Protein AF-A0A532TKJ6-F1 (afdb_monomer)

Sequence (93 aa):
MNNNLNDIIGESANQLNIPLIKYKKSFEPRSDQRVFRKLSRKSTFQVACFHSSKDCKYIHSSQDSPDRCSEEILKGCLDICHTTIMKLDIQMQ

Foldseek 3Di:
DPDALVVLLVVLCVVVVHDDDDDDPVPDDDDPLVVCVVVVVVDVDHGDDDDDPQLCPQPPHPPNDPVSDDPVRVVSVVSSVVSSVVVVVVVVD

pLDDT: mean 87.37, std 9.7, range [42.5, 97.69]

Mean predicted aligned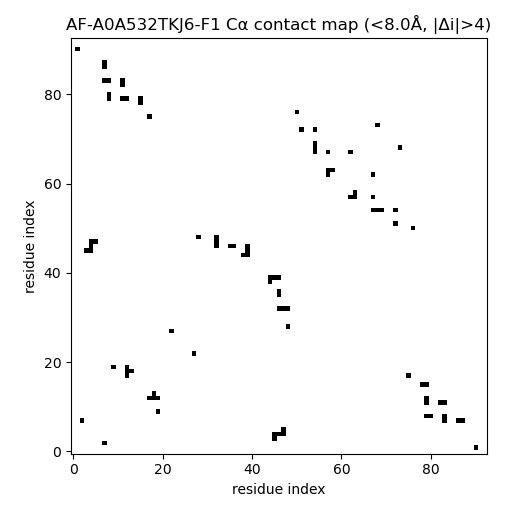 error: 5.02 Å

Structure (mmCIF, N/CA/C/O backbone):
data_AF-A0A532TKJ6-F1
#
_entry.id   AF-A0A532TKJ6-F1
#
loop_
_atom_site.group_PDB
_atom_site.id
_atom_site.type_symbol
_atom_site.label_atom_id
_atom_site.label_alt_id
_atom_site.label_comp_id
_atom_site.label_asym_id
_atom_site.label_entity_id
_atom_site.label_seq_id
_atom_site.pdbx_PDB_ins_code
_atom_site.Cartn_x
_atom_site.Cartn_y
_atom_site.Cartn_z
_atom_site.occupancy
_atom_site.B_iso_or_equiv
_atom_site.auth_seq_id
_atom_site.auth_comp_id
_atom_site.auth_asym_id
_atom_site.auth_atom_id
_atom_site.pdbx_PDB_model_num
ATOM 1 N N . MET A 1 1 ? -19.847 -4.061 10.870 1.00 42.50 1 MET A N 1
ATOM 2 C CA . MET A 1 1 ? -18.737 -4.960 11.269 1.00 42.50 1 MET A CA 1
ATOM 3 C C . MET A 1 1 ? -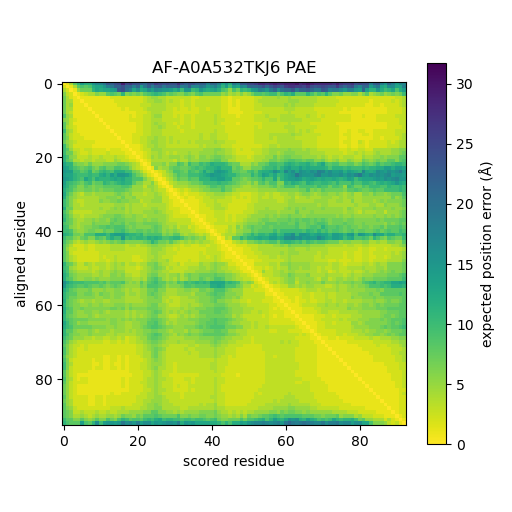17.455 -4.159 11.167 1.00 42.50 1 MET A C 1
ATOM 5 O O . MET A 1 1 ? -17.294 -3.465 10.177 1.00 42.50 1 MET A O 1
ATOM 9 N N . ASN A 1 2 ? -16.596 -4.185 12.187 1.00 54.16 2 ASN A N 1
ATOM 10 C CA . ASN A 1 2 ? -15.343 -3.428 12.167 1.00 54.16 2 ASN A CA 1
ATOM 11 C C . ASN A 1 2 ? -14.298 -4.260 11.405 1.00 54.16 2 ASN A C 1
ATOM 13 O O . ASN A 1 2 ? -13.660 -5.135 11.995 1.00 54.16 2 ASN A O 1
ATOM 17 N N . ASN A 1 3 ? -14.222 -4.087 10.084 1.00 66.19 3 ASN A N 1
ATOM 18 C CA . ASN A 1 3 ? -13.313 -4.868 9.245 1.00 66.19 3 ASN A CA 1
ATOM 19 C C . ASN A 1 3 ? -11.857 -4.526 9.597 1.00 66.19 3 ASN A C 1
ATOM 21 O O . ASN A 1 3 ? -11.538 -3.403 9.991 1.00 66.19 3 ASN A O 1
ATOM 25 N N . ASN A 1 4 ? -10.954 -5.502 9.487 1.00 88.75 4 ASN A N 1
ATOM 26 C CA . ASN A 1 4 ? -9.532 -5.237 9.679 1.00 88.75 4 ASN A CA 1
ATOM 27 C C . ASN A 1 4 ? -9.046 -4.300 8.563 1.00 88.75 4 ASN A C 1
ATOM 29 O O . ASN A 1 4 ? -9.294 -4.559 7.389 1.00 88.75 4 ASN A O 1
ATOM 33 N N . LEU A 1 5 ? -8.304 -3.250 8.903 1.00 91.75 5 LEU A N 1
ATOM 34 C CA . LEU A 1 5 ? -7.765 -2.269 7.963 1.00 91.75 5 LEU A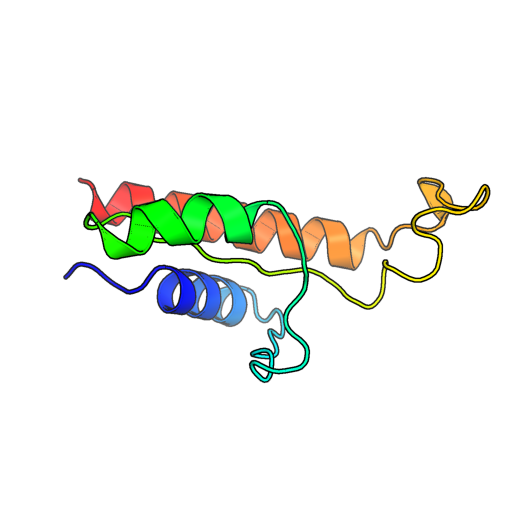 CA 1
ATOM 35 C C . LEU A 1 5 ? -6.965 -2.931 6.833 1.00 91.75 5 LEU A C 1
ATOM 37 O O . LEU A 1 5 ? -7.040 -2.487 5.693 1.00 91.75 5 LEU A O 1
ATOM 41 N N . ASN A 1 6 ? -6.237 -4.018 7.114 1.00 91.62 6 ASN A N 1
ATOM 42 C CA . ASN A 1 6 ? -5.515 -4.750 6.069 1.00 91.62 6 ASN A CA 1
ATOM 43 C C . ASN A 1 6 ? -6.454 -5.456 5.085 1.00 91.62 6 ASN A C 1
ATOM 45 O O . ASN A 1 6 ? -6.097 -5.602 3.918 1.00 91.62 6 ASN A O 1
ATOM 49 N N . ASP A 1 7 ? -7.626 -5.896 5.543 1.00 92.31 7 ASP A N 1
ATOM 50 C CA . ASP A 1 7 ? -8.627 -6.522 4.682 1.00 92.31 7 ASP A CA 1
ATOM 51 C C . ASP A 1 7 ? -9.287 -5.462 3.800 1.00 92.31 7 ASP A C 1
ATOM 53 O O . ASP A 1 7 ? -9.377 -5.666 2.596 1.00 92.31 7 ASP A O 1
ATOM 57 N N . ILE A 1 8 ? -9.607 -4.281 4.346 1.00 94.56 8 ILE A N 1
ATOM 58 C CA . ILE A 1 8 ? -10.135 -3.152 3.559 1.00 94.56 8 ILE A CA 1
ATOM 59 C C . ILE A 1 8 ? -9.120 -2.716 2.493 1.00 94.56 8 ILE A C 1
ATOM 61 O O . ILE A 1 8 ? -9.487 -2.536 1.335 1.00 94.56 8 ILE A O 1
ATOM 65 N N . ILE A 1 9 ? -7.835 -2.606 2.846 1.00 95.56 9 ILE A N 1
ATOM 66 C CA . ILE A 1 9 ? -6.762 -2.313 1.880 1.00 95.56 9 ILE A CA 1
ATOM 67 C C . ILE A 1 9 ? -6.690 -3.404 0.802 1.00 95.56 9 ILE A C 1
ATOM 69 O O . ILE A 1 9 ? -6.582 -3.093 -0.384 1.00 95.56 9 ILE A O 1
ATOM 73 N N . GLY A 1 10 ? -6.771 -4.678 1.196 1.00 94.94 10 GLY A N 1
ATOM 74 C CA . GLY A 1 10 ? -6.775 -5.810 0.269 1.00 94.94 10 GLY A CA 1
ATOM 75 C C . GLY A 1 10 ? -7.967 -5.784 -0.687 1.00 94.94 10 GLY A C 1
ATOM 76 O O . GLY A 1 10 ? -7.798 -5.960 -1.889 1.00 94.94 10 GLY A O 1
ATOM 77 N N . GLU A 1 11 ? -9.165 -5.504 -0.182 1.00 94.75 11 GLU A N 1
ATOM 78 C CA . GLU A 1 11 ? -10.377 -5.345 -0.983 1.00 94.75 11 GLU A CA 1
ATOM 79 C C . GLU A 1 11 ? -10.291 -4.148 -1.931 1.00 94.75 11 GLU A C 1
ATOM 81 O O . GLU A 1 11 ? -10.729 -4.247 -3.074 1.00 94.75 11 GLU A O 1
ATOM 86 N N . SER A 1 12 ? -9.747 -3.013 -1.480 1.00 96.69 12 SER A N 1
ATOM 87 C CA . SER A 1 12 ? -9.504 -1.838 -2.327 1.00 96.69 12 SER A CA 1
ATOM 88 C C . SER A 1 12 ? -8.560 -2.172 -3.477 1.00 96.69 12 SER A C 1
ATOM 90 O O . SER A 1 12 ? -8.863 -1.869 -4.626 1.00 96.69 12 SER A O 1
ATOM 92 N N . ALA A 1 13 ? -7.450 -2.853 -3.197 1.00 96.19 13 ALA A N 1
ATOM 93 C CA . ALA A 1 13 ? -6.509 -3.258 -4.232 1.00 96.19 13 ALA A CA 1
ATOM 94 C C . ALA A 1 13 ? -7.112 -4.279 -5.208 1.00 96.19 13 ALA A C 1
ATOM 96 O O . ALA A 1 13 ? -6.969 -4.122 -6.418 1.00 96.19 13 ALA A O 1
ATOM 97 N N . ASN A 1 14 ? -7.856 -5.268 -4.701 1.00 96.62 14 ASN A N 1
ATOM 98 C CA . ASN A 1 14 ? -8.560 -6.248 -5.530 1.00 96.62 14 ASN A CA 1
ATOM 99 C C . ASN A 1 14 ? -9.592 -5.581 -6.449 1.00 96.62 14 ASN A C 1
ATOM 101 O O . ASN A 1 14 ? -9.647 -5.899 -7.631 1.00 96.62 14 ASN A O 1
ATOM 105 N N . GLN A 1 15 ? -10.375 -4.628 -5.933 1.00 96.88 15 GLN A N 1
ATOM 106 C CA . GLN A 1 15 ? -11.344 -3.859 -6.722 1.00 96.88 15 GLN A CA 1
ATOM 107 C C . GLN A 1 15 ? -10.674 -3.086 -7.867 1.00 96.88 15 GLN A C 1
ATOM 109 O O . GLN A 1 15 ? -11.243 -2.967 -8.949 1.00 96.88 15 GLN A O 1
ATOM 114 N N . LEU A 1 16 ? -9.468 -2.570 -7.629 1.00 96.94 16 LEU A N 1
ATOM 115 C CA . LEU A 1 16 ? -8.678 -1.832 -8.615 1.00 96.94 16 LEU A CA 1
ATOM 116 C C . LEU A 1 16 ? -7.848 -2.746 -9.533 1.00 96.94 16 LEU A C 1
ATOM 118 O O . LEU A 1 16 ? -7.173 -2.247 -10.428 1.00 96.94 16 LEU A O 1
ATOM 122 N N . ASN A 1 17 ? -7.882 -4.068 -9.332 1.00 96.75 17 ASN A N 1
ATOM 123 C CA . ASN A 1 17 ? -7.001 -5.041 -9.987 1.00 96.75 17 ASN A CA 1
ATOM 124 C C . ASN A 1 17 ? -5.500 -4.738 -9.801 1.00 96.75 17 ASN A C 1
ATOM 126 O O . ASN A 1 17 ? -4.683 -5.046 -10.669 1.00 96.75 17 ASN A O 1
ATOM 130 N N . ILE A 1 18 ? -5.120 -4.153 -8.660 1.00 94.75 18 ILE A N 1
ATOM 131 C CA . ILE A 1 18 ? -3.723 -3.866 -8.320 1.00 94.75 18 ILE A CA 1
ATOM 132 C C . ILE A 1 18 ? -3.192 -4.994 -7.425 1.00 94.75 18 ILE A C 1
ATOM 134 O O . ILE A 1 18 ? -3.749 -5.245 -6.354 1.00 94.75 18 ILE A O 1
ATOM 138 N N . PRO A 1 19 ? -2.108 -5.689 -7.812 1.00 91.81 19 PRO A N 1
ATOM 139 C CA . PRO A 1 19 ? -1.594 -6.805 -7.031 1.00 91.81 19 PRO A CA 1
ATOM 140 C C . PRO A 1 19 ? -0.937 -6.328 -5.728 1.00 91.81 19 PRO A C 1
ATOM 142 O O . PRO A 1 19 ? 0.017 -5.549 -5.746 1.00 91.81 19 PRO A O 1
ATOM 145 N N . LEU A 1 20 ? -1.385 -6.876 -4.595 1.00 90.44 20 LEU A N 1
ATOM 146 C CA . LEU A 1 20 ? -0.725 -6.731 -3.296 1.00 90.44 20 LEU A CA 1
ATOM 147 C C . LEU A 1 20 ? -0.159 -8.065 -2.815 1.00 90.44 20 LEU A C 1
ATOM 149 O O . LEU A 1 20 ? -0.836 -9.092 -2.807 1.00 90.44 20 LEU A O 1
ATOM 153 N N . ILE A 1 21 ? 1.087 -8.033 -2.345 1.00 88.06 21 ILE A N 1
ATOM 154 C CA . ILE A 1 21 ? 1.761 -9.192 -1.759 1.00 88.06 21 ILE A CA 1
ATOM 155 C C . ILE A 1 21 ? 1.848 -8.972 -0.250 1.00 88.06 21 ILE A C 1
ATOM 157 O O . ILE A 1 21 ? 2.444 -7.999 0.211 1.00 88.06 21 ILE A O 1
ATOM 161 N N . LYS A 1 22 ? 1.271 -9.886 0.540 1.00 85.00 22 LYS A N 1
ATOM 162 C CA . LYS A 1 22 ? 1.410 -9.844 2.001 1.00 85.00 22 LYS A CA 1
ATOM 163 C C . LYS A 1 22 ? 2.857 -10.150 2.387 1.00 85.00 22 LYS A C 1
ATOM 165 O O . LYS A 1 22 ? 3.406 -11.188 2.012 1.00 85.00 22 LYS A O 1
ATOM 170 N N . TYR A 1 23 ? 3.464 -9.266 3.175 1.00 77.56 23 TYR A N 1
ATOM 171 C CA . TYR A 1 23 ? 4.806 -9.487 3.700 1.00 77.56 23 TYR A CA 1
ATOM 172 C C . TYR A 1 23 ? 4.852 -10.728 4.594 1.00 77.56 23 TYR A C 1
ATOM 174 O O . TYR A 1 23 ? 3.984 -10.950 5.441 1.00 77.56 23 TYR A O 1
ATOM 182 N N . LYS A 1 24 ? 5.933 -11.506 4.476 1.00 73.56 24 LYS A N 1
ATOM 183 C CA . LYS A 1 24 ? 6.341 -12.403 5.562 1.00 73.56 24 LYS A CA 1
ATOM 184 C C . LYS A 1 24 ? 6.865 -11.533 6.705 1.00 73.56 24 LYS A C 1
ATOM 186 O O . LYS A 1 24 ? 7.642 -10.614 6.467 1.00 73.56 24 LYS A O 1
ATOM 191 N N . LYS A 1 25 ? 6.487 -11.850 7.947 1.00 64.81 25 LYS A N 1
ATOM 192 C CA . LYS A 1 25 ? 6.810 -11.071 9.165 1.00 64.81 25 LYS A CA 1
ATOM 193 C C . LYS A 1 25 ? 8.302 -10.714 9.318 1.00 64.81 25 LYS A C 1
ATOM 195 O O . LYS A 1 25 ? 8.631 -9.705 9.925 1.00 64.81 25 LYS A O 1
ATOM 200 N N . SER A 1 26 ? 9.197 -11.540 8.774 1.00 66.44 26 SER A N 1
ATOM 201 C CA . SER A 1 26 ? 10.654 -11.351 8.796 1.00 66.44 26 SER A CA 1
ATOM 202 C C . SER A 1 26 ? 11.180 -10.288 7.822 1.00 66.44 26 SER A C 1
ATOM 204 O O . SER A 1 26 ? 12.289 -9.803 8.012 1.00 66.44 26 SER A O 1
ATOM 206 N N . PHE A 1 27 ? 10.403 -9.921 6.801 1.00 68.81 27 PHE A N 1
ATOM 207 C CA . PHE A 1 27 ? 10.767 -8.960 5.748 1.00 68.81 27 PHE A CA 1
ATOM 208 C C . PHE A 1 27 ? 9.873 -7.726 5.774 1.00 68.81 27 PHE A C 1
ATOM 210 O O . PHE A 1 27 ? 9.665 -7.062 4.763 1.00 68.81 27 PHE A O 1
ATOM 217 N N . GLU A 1 28 ? 9.291 -7.450 6.933 1.00 72.19 28 GLU A N 1
ATOM 218 C CA . GLU A 1 28 ? 8.395 -6.327 7.074 1.00 72.19 28 GLU A CA 1
ATOM 219 C C . GLU A 1 28 ? 9.173 -5.006 6.987 1.00 72.19 28 GLU A C 1
ATOM 221 O O . GLU A 1 28 ? 10.180 -4.846 7.694 1.00 72.19 28 GLU A O 1
ATOM 226 N N . PRO A 1 29 ? 8.722 -4.050 6.155 1.00 77.81 29 PRO A N 1
ATOM 227 C CA . PRO A 1 29 ? 9.335 -2.731 6.073 1.00 77.81 29 PRO A CA 1
ATOM 228 C C . PRO 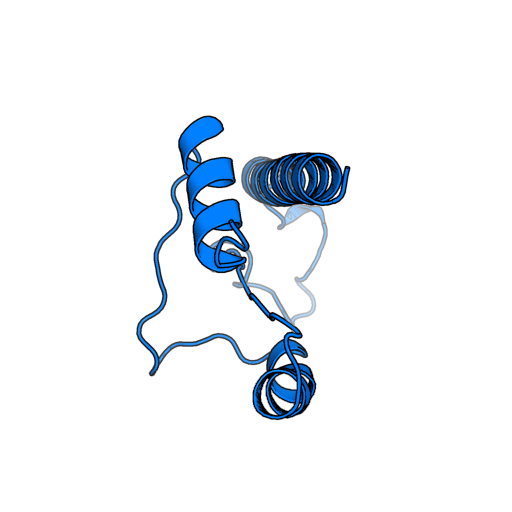A 1 29 ? 9.415 -2.084 7.452 1.00 77.81 29 PRO A C 1
ATOM 230 O O . PRO A 1 29 ? 8.512 -2.205 8.286 1.00 77.81 29 PRO A O 1
ATOM 233 N N . ARG A 1 30 ? 10.502 -1.353 7.697 1.00 84.50 30 ARG A N 1
ATOM 234 C CA . ARG A 1 30 ? 10.668 -0.543 8.904 1.00 84.50 30 ARG A CA 1
ATOM 235 C C . ARG A 1 30 ? 10.347 0.903 8.556 1.00 84.50 30 ARG A C 1
ATOM 237 O O . ARG A 1 30 ? 11.136 1.555 7.894 1.00 84.50 30 ARG A O 1
ATOM 244 N N . SER A 1 31 ? 9.197 1.375 9.015 1.00 88.19 31 SER A N 1
AT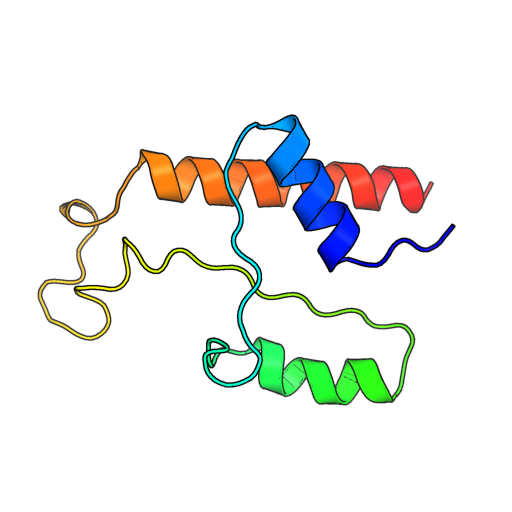OM 245 C CA . SER A 1 31 ? 8.762 2.768 8.901 1.00 88.19 31 SER A CA 1
ATOM 246 C C . SER A 1 31 ? 7.961 3.136 10.167 1.00 88.19 31 SER A C 1
ATOM 248 O O . SER A 1 31 ? 7.937 2.365 11.145 1.00 88.19 31 SER A O 1
ATOM 250 N N . ASP A 1 32 ? 7.347 4.312 10.188 1.00 88.19 32 ASP A N 1
ATOM 251 C CA . ASP A 1 32 ? 6.710 4.921 11.356 1.00 88.19 32 ASP A CA 1
ATOM 252 C C . ASP A 1 32 ? 5.565 4.086 11.931 1.00 88.19 32 ASP A C 1
ATOM 254 O O . ASP A 1 32 ? 5.305 4.144 13.138 1.00 88.19 32 ASP A O 1
ATOM 258 N N . GLN A 1 33 ? 4.959 3.189 11.139 1.00 88.81 33 GLN A N 1
ATOM 259 C CA . GLN A 1 33 ? 3.952 2.235 11.619 1.00 88.81 33 GLN A CA 1
ATOM 260 C C . GLN A 1 33 ? 4.417 1.469 12.865 1.00 88.81 33 GLN A C 1
ATOM 262 O O . GLN A 1 33 ? 3.601 1.064 13.692 1.00 88.81 33 GLN A O 1
ATOM 267 N N . ARG A 1 34 ? 5.731 1.252 13.035 1.00 86.56 34 ARG A N 1
ATOM 268 C CA . ARG A 1 34 ? 6.288 0.545 14.200 1.00 86.56 34 ARG A CA 1
ATOM 269 C C . ARG A 1 34 ? 6.045 1.289 15.510 1.00 86.56 34 ARG A C 1
ATOM 271 O O . ARG A 1 34 ? 5.841 0.632 16.532 1.00 86.56 34 ARG A O 1
ATOM 278 N N . VAL A 1 35 ? 6.062 2.620 15.491 1.00 87.94 35 VAL A N 1
ATOM 279 C CA . VAL A 1 35 ? 5.771 3.452 16.668 1.00 87.94 35 VAL A CA 1
ATOM 280 C C . VAL A 1 35 ? 4.291 3.319 17.019 1.00 87.94 35 VAL A C 1
ATOM 282 O O . VAL A 1 35 ? 3.943 2.993 18.157 1.00 87.94 35 VAL A O 1
ATOM 285 N N . PHE A 1 36 ? 3.431 3.434 16.009 1.00 88.50 36 PHE A N 1
ATOM 286 C CA . PHE A 1 36 ? 1.978 3.353 16.140 1.00 88.50 36 PHE A CA 1
ATOM 287 C C . PHE A 1 36 ? 1.459 1.963 16.543 1.00 88.50 36 PHE A C 1
ATOM 289 O O . PHE A 1 36 ? 0.435 1.857 17.216 1.00 88.50 36 PHE A O 1
ATOM 296 N N . ARG A 1 37 ? 2.194 0.879 16.265 1.00 84.56 37 ARG A N 1
ATOM 297 C CA . ARG A 1 37 ? 1.857 -0.470 16.772 1.00 84.56 37 ARG A CA 1
ATOM 298 C C . ARG A 1 37 ? 1.809 -0.581 18.287 1.00 84.56 37 ARG A C 1
ATOM 300 O O . ARG A 1 37 ? 1.166 -1.481 18.818 1.00 84.56 37 ARG A O 1
ATOM 307 N N . LYS A 1 38 ? 2.520 0.283 19.013 1.00 83.75 38 LYS A N 1
ATOM 308 C CA . LYS A 1 38 ? 2.408 0.306 20.477 1.00 83.75 38 LYS A CA 1
ATOM 309 C C . LYS A 1 38 ? 1.022 0.786 20.912 1.00 83.75 38 LYS A C 1
ATOM 311 O O . LYS A 1 38 ? 0.531 0.312 21.933 1.00 83.75 38 LYS A O 1
ATOM 316 N N . LEU A 1 39 ? 0.399 1.670 20.131 1.00 83.69 39 LEU A N 1
ATOM 317 C CA . LEU A 1 39 ? -0.958 2.161 20.365 1.00 83.69 39 LEU A CA 1
ATOM 318 C C . LEU A 1 39 ? -1.996 1.102 19.997 1.00 83.69 39 LEU A C 1
ATOM 320 O O . LEU A 1 39 ? -2.898 0.859 20.789 1.00 83.69 39 LEU A O 1
ATOM 324 N N . SER A 1 40 ? -1.801 0.379 18.888 1.00 82.62 40 SER A N 1
ATOM 325 C CA . SER A 1 40 ? -2.727 -0.689 18.473 1.00 82.62 40 SER A CA 1
ATOM 326 C C . SER A 1 40 ? -2.823 -1.860 19.458 1.00 82.62 40 SER A C 1
ATOM 328 O O . SER A 1 40 ? -3.743 -2.663 19.385 1.00 82.62 40 SER A O 1
ATOM 330 N N . ARG A 1 41 ? -1.868 -1.995 20.387 1.00 80.00 41 ARG A N 1
ATOM 331 C CA . ARG A 1 41 ? -1.932 -2.984 21.479 1.00 80.00 41 ARG A CA 1
ATOM 332 C C . ARG A 1 41 ? -2.787 -2.533 22.663 1.00 80.00 41 ARG A C 1
ATOM 334 O O . ARG A 1 41 ? -3.119 -3.362 23.500 1.00 80.00 41 ARG A O 1
ATOM 341 N N . LYS A 1 42 ? -3.055 -1.232 22.784 1.00 77.06 42 LYS A N 1
ATOM 342 C CA . LYS A 1 42 ? -3.695 -0.611 23.954 1.00 77.06 42 LYS A CA 1
ATOM 343 C C . LYS A 1 42 ? -5.074 -0.025 23.649 1.00 77.06 42 LYS A C 1
ATOM 345 O O . LYS A 1 42 ? -5.738 0.443 24.565 1.00 77.06 42 LYS A O 1
ATOM 350 N N . SER A 1 43 ? -5.490 -0.019 22.389 1.00 82.50 43 SER A N 1
ATOM 351 C CA . SER A 1 43 ? -6.775 0.514 21.948 1.00 82.50 43 SER A CA 1
ATOM 352 C C . SER A 1 43 ? -7.275 -0.244 20.718 1.00 82.50 43 SER A C 1
ATOM 354 O O . SER A 1 43 ? -6.587 -1.111 20.184 1.00 82.50 43 SER A O 1
ATOM 356 N N . THR A 1 44 ? -8.464 0.113 20.238 1.00 84.94 44 THR A N 1
ATOM 357 C CA . THR A 1 44 ? -9.022 -0.359 18.960 1.00 84.94 44 THR A CA 1
ATOM 358 C C . THR A 1 44 ? -8.315 0.234 17.737 1.00 84.94 44 THR A C 1
ATOM 360 O O . THR A 1 44 ? -8.729 -0.015 16.607 1.00 84.94 44 THR A O 1
ATOM 363 N N . PHE A 1 45 ? -7.255 1.020 17.946 1.00 87.44 45 PHE A N 1
ATOM 364 C CA . PHE A 1 45 ? -6.496 1.660 16.886 1.00 87.44 45 PHE A CA 1
ATOM 365 C C . PHE A 1 45 ? -5.853 0.618 15.971 1.00 87.44 45 PHE A C 1
ATOM 367 O O . PHE A 1 45 ? -5.143 -0.279 16.426 1.00 87.44 45 PHE A O 1
ATOM 374 N N . GLN A 1 46 ? -6.076 0.752 14.669 1.00 89.44 46 GLN A N 1
ATOM 375 C CA . GLN A 1 46 ? -5.525 -0.151 13.668 1.00 89.44 46 GLN A CA 1
ATOM 376 C C . GLN A 1 46 ? -4.413 0.543 12.888 1.00 89.44 46 GLN A C 1
ATOM 378 O O . GLN A 1 46 ? -4.458 1.744 12.644 1.00 89.44 46 GLN A O 1
ATOM 383 N N . VAL A 1 47 ? -3.393 -0.226 12.509 1.00 90.19 47 VAL A N 1
ATOM 384 C CA . VAL A 1 47 ? -2.235 0.278 11.767 1.00 90.19 47 VAL A CA 1
ATOM 385 C C . VAL A 1 47 ? -1.904 -0.708 10.664 1.00 90.19 47 VAL A C 1
ATOM 387 O O . VAL A 1 47 ? -1.691 -1.891 10.934 1.00 90.19 47 VAL A O 1
ATOM 390 N N . ALA A 1 48 ? -1.801 -0.199 9.444 1.00 90.06 48 ALA A N 1
ATOM 391 C CA . ALA A 1 48 ? -1.337 -0.939 8.284 1.00 90.06 48 ALA A CA 1
ATOM 392 C C . ALA A 1 48 ? -0.111 -0.249 7.678 1.00 90.06 48 ALA A C 1
ATOM 394 O O . ALA A 1 48 ? 0.149 0.929 7.915 1.00 90.06 48 ALA A O 1
ATOM 395 N N . CYS A 1 49 ? 0.667 -1.009 6.918 1.00 89.00 49 CYS A N 1
ATOM 396 C CA . CYS A 1 49 ? 1.760 -0.489 6.112 1.00 89.00 49 CYS A CA 1
ATOM 397 C C . CYS A 1 49 ? 1.796 -1.292 4.820 1.00 89.00 49 CYS A C 1
ATOM 399 O O . CYS A 1 49 ? 1.904 -2.518 4.849 1.00 89.00 49 CYS A O 1
ATOM 401 N N . PHE A 1 50 ? 1.707 -0.588 3.702 1.00 88.25 50 PHE A N 1
ATOM 402 C CA . PHE A 1 50 ? 1.994 -1.127 2.386 1.00 88.25 50 PHE A CA 1
ATOM 403 C C . PHE A 1 50 ? 2.973 -0.175 1.699 1.00 88.25 50 PHE A C 1
ATOM 405 O O . PHE A 1 50 ? 3.014 1.015 2.002 1.00 88.25 50 PHE A O 1
ATOM 412 N N . HIS A 1 51 ? 3.811 -0.720 0.829 1.00 87.62 51 HIS A N 1
ATOM 413 C CA . HIS A 1 51 ? 4.762 0.047 0.035 1.00 87.62 51 HIS A CA 1
ATOM 414 C C . HIS A 1 51 ? 5.080 -0.724 -1.242 1.00 87.62 51 HIS A C 1
ATOM 416 O O . HIS A 1 51 ? 4.886 -1.942 -1.301 1.00 87.62 51 HIS A O 1
ATOM 422 N N . SER A 1 52 ? 5.608 -0.015 -2.234 1.00 86.50 52 SER A N 1
ATOM 423 C CA . SER A 1 52 ? 6.279 -0.609 -3.385 1.00 86.50 52 SER A CA 1
ATOM 424 C C . SER A 1 52 ? 7.726 -0.920 -3.022 1.00 86.50 52 SER A C 1
ATOM 426 O O . SER A 1 52 ? 8.394 -0.084 -2.424 1.00 86.50 52 SER A O 1
ATOM 428 N N . SER A 1 53 ? 8.227 -2.104 -3.373 1.00 82.06 53 SER A N 1
ATOM 429 C CA . SER A 1 53 ? 9.670 -2.397 -3.367 1.00 82.06 53 SER A CA 1
ATOM 430 C C . SER A 1 53 ? 10.338 -2.087 -4.709 1.00 82.06 53 SER A C 1
ATOM 432 O O . SER A 1 53 ? 11.565 -2.034 -4.785 1.00 82.06 53 SER A O 1
ATOM 434 N N . LYS A 1 54 ? 9.545 -1.878 -5.767 1.00 79.25 54 LYS A N 1
ATOM 435 C CA . LYS A 1 54 ? 10.031 -1.634 -7.131 1.00 79.25 54 LYS A CA 1
ATOM 436 C C . LYS A 1 54 ? 10.623 -0.230 -7.287 1.00 79.25 54 LYS A C 1
ATOM 438 O O . LYS A 1 54 ? 11.542 -0.061 -8.079 1.00 79.25 54 LYS A O 1
ATOM 443 N N . ASP A 1 55 ? 10.173 0.723 -6.471 1.00 76.19 55 ASP A N 1
ATOM 444 C CA . ASP A 1 55 ? 10.648 2.116 -6.476 1.00 76.19 55 ASP A CA 1
ATOM 445 C C . ASP A 1 55 ? 11.708 2.398 -5.402 1.00 76.19 55 ASP A C 1
ATOM 447 O O . ASP A 1 55 ? 12.141 3.530 -5.223 1.00 76.19 55 ASP A O 1
ATOM 451 N N . CYS A 1 56 ? 12.167 1.377 -4.669 1.00 80.56 56 CYS A N 1
ATOM 452 C CA . CYS A 1 56 ? 13.086 1.581 -3.546 1.00 80.56 56 CYS A CA 1
ATOM 453 C C . CYS A 1 56 ? 14.570 1.622 -3.925 1.00 80.56 56 CYS A C 1
ATOM 455 O O . CYS A 1 56 ? 15.410 1.834 -3.053 1.00 80.56 56 CYS A O 1
ATOM 457 N N . LYS A 1 57 ? 14.920 1.382 -5.193 1.00 87.00 57 LYS A N 1
ATOM 458 C CA . LYS A 1 57 ? 16.311 1.139 -5.609 1.00 87.00 57 LYS A CA 1
ATOM 459 C C . LYS A 1 57 ? 17.254 2.306 -5.299 1.00 87.00 57 LYS A C 1
ATOM 461 O O . LYS A 1 57 ? 18.412 2.067 -4.972 1.00 87.00 57 LYS A O 1
ATOM 466 N N . TYR A 1 58 ? 16.767 3.536 -5.435 1.00 89.50 58 TYR A N 1
ATOM 467 C CA . TYR A 1 58 ? 17.581 4.746 -5.316 1.00 89.50 58 TYR A CA 1
ATOM 468 C C . TYR A 1 58 ? 17.372 5.497 -4.001 1.00 89.50 58 TYR A C 1
ATOM 470 O O . TYR A 1 58 ? 18.054 6.496 -3.777 1.00 89.50 58 TYR A O 1
ATOM 478 N N . ILE A 1 59 ? 16.492 5.008 -3.120 1.00 89.38 59 ILE A N 1
ATOM 479 C CA . ILE A 1 59 ? 16.225 5.640 -1.825 1.00 89.38 59 ILE A CA 1
ATOM 480 C C . ILE A 1 59 ? 17.537 5.762 -1.037 1.00 89.38 59 ILE A C 1
ATOM 482 O O . ILE A 1 59 ? 18.336 4.825 -0.987 1.00 89.38 59 ILE A O 1
ATOM 486 N N . HIS A 1 60 ? 17.743 6.924 -0.410 1.00 90.88 60 HIS A N 1
ATOM 487 C CA . HIS A 1 60 ? 18.970 7.292 0.316 1.00 90.88 60 HIS A CA 1
ATOM 488 C C . HIS A 1 60 ? 20.221 7.459 -0.564 1.00 90.88 60 HIS A C 1
ATOM 490 O O . HIS A 1 60 ? 21.344 7.389 -0.061 1.00 90.88 60 HIS A O 1
ATOM 496 N N . SER A 1 61 ? 20.054 7.708 -1.862 1.00 93.81 61 SER A N 1
ATOM 497 C CA . SER A 1 61 ? 21.152 8.050 -2.768 1.00 93.81 61 SER A CA 1
ATOM 498 C C . SER A 1 61 ? 20.939 9.416 -3.417 1.00 93.81 61 SER A C 1
ATOM 500 O O . SER A 1 61 ? 19.834 9.948 -3.433 1.00 93.81 61 SER A O 1
ATOM 502 N N . SER A 1 62 ? 21.989 9.971 -4.022 1.00 94.38 62 SER A N 1
ATOM 503 C CA . SER A 1 62 ? 21.884 11.186 -4.843 1.00 94.38 62 SER A CA 1
ATOM 504 C C . SER A 1 62 ? 21.082 10.992 -6.138 1.00 94.38 62 SER A C 1
ATOM 506 O O . SER A 1 62 ? 20.837 11.963 -6.846 1.00 94.38 62 SER A O 1
ATOM 508 N N . GLN A 1 63 ? 20.697 9.754 -6.461 1.00 91.81 63 GLN A N 1
ATOM 509 C CA . GLN A 1 63 ? 19.855 9.407 -7.608 1.00 91.81 63 GLN A CA 1
ATOM 510 C C . GLN A 1 63 ? 18.374 9.279 -7.224 1.00 91.81 63 GLN A C 1
ATOM 512 O O . GLN A 1 63 ? 17.570 8.866 -8.056 1.00 91.81 63 GLN A O 1
ATOM 517 N N . ASP A 1 64 ? 18.018 9.569 -5.968 1.00 91.38 64 ASP A N 1
ATOM 518 C CA . ASP A 1 64 ? 16.629 9.624 -5.517 1.00 91.38 64 ASP A CA 1
ATOM 519 C C . ASP A 1 64 ? 15.959 10.880 -6.085 1.00 91.38 64 ASP A C 1
ATOM 521 O O . ASP A 1 64 ? 16.001 11.963 -5.497 1.00 91.38 64 ASP A O 1
ATOM 525 N N . SER A 1 65 ? 15.438 10.756 -7.302 1.00 90.62 65 SER A N 1
ATOM 526 C CA . SER A 1 65 ? 14.888 11.864 -8.072 1.00 90.62 65 SER A CA 1
ATOM 527 C C . SER A 1 65 ? 13.541 11.497 -8.704 1.00 90.62 65 SER A C 1
ATOM 529 O O . SER A 1 65 ? 13.275 10.318 -8.961 1.00 90.62 65 SER A O 1
ATOM 531 N N . PRO A 1 66 ? 12.664 12.485 -8.975 1.00 89.38 66 PRO A N 1
ATOM 532 C CA . PRO A 1 66 ? 11.315 12.221 -9.483 1.00 89.38 66 PRO A CA 1
ATOM 533 C C . PRO A 1 66 ? 11.276 11.409 -10.784 1.00 89.38 66 PRO A C 1
ATOM 535 O O . PRO A 1 66 ? 10.389 10.581 -10.959 1.00 89.38 66 PRO A O 1
ATOM 538 N N . ASP A 1 67 ? 12.259 11.584 -11.670 1.00 90.06 67 ASP A N 1
ATOM 539 C CA . ASP A 1 67 ? 12.401 10.843 -12.933 1.00 9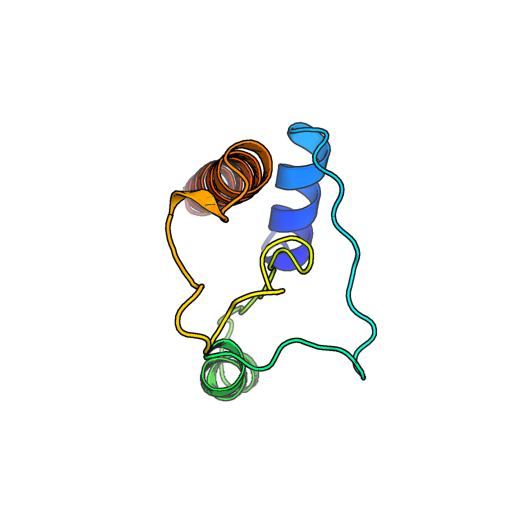0.06 67 ASP A CA 1
ATOM 540 C C . ASP A 1 67 ? 12.675 9.340 -12.748 1.00 90.06 67 ASP A C 1
ATOM 542 O O . ASP A 1 67 ? 12.546 8.562 -13.694 1.00 90.06 67 ASP A O 1
ATOM 546 N N . ARG A 1 68 ? 13.052 8.912 -11.539 1.00 87.25 68 ARG A N 1
ATOM 547 C CA . ARG A 1 68 ? 13.282 7.504 -11.184 1.00 87.25 68 ARG A CA 1
ATOM 548 C C . ARG A 1 68 ? 12.090 6.855 -10.488 1.00 87.25 68 ARG A C 1
ATOM 550 O O . ARG A 1 68 ? 12.150 5.658 -10.209 1.00 87.25 68 ARG A O 1
ATOM 557 N N . CYS A 1 69 ? 11.031 7.615 -10.219 1.00 87.00 69 CYS A N 1
ATOM 558 C CA . CYS A 1 69 ? 9.798 7.111 -9.632 1.00 87.00 69 CYS A CA 1
ATOM 559 C C . CYS A 1 69 ? 8.878 6.558 -10.727 1.00 87.00 69 CYS A C 1
ATOM 561 O O . CYS A 1 69 ? 8.659 7.206 -11.752 1.00 87.00 69 CYS A O 1
ATOM 563 N N . SER A 1 70 ? 8.315 5.367 -10.526 1.00 91.00 70 SER A N 1
ATOM 564 C CA . SER A 1 70 ? 7.291 4.852 -11.429 1.00 91.00 70 SER A CA 1
ATOM 565 C C . SER A 1 70 ? 5.964 5.575 -11.202 1.00 91.00 70 SER A C 1
ATOM 567 O O . SER A 1 70 ? 5.314 5.397 -10.171 1.00 91.00 70 SER A O 1
ATOM 569 N N . GLU A 1 71 ? 5.525 6.345 -12.199 1.00 92.44 71 GLU A N 1
ATOM 570 C CA . GLU A 1 71 ? 4.215 7.007 -12.180 1.00 92.44 71 GLU A CA 1
ATOM 571 C C . GLU A 1 71 ? 3.067 6.000 -12.012 1.00 92.44 71 GLU A C 1
ATOM 573 O O . GLU A 1 71 ? 2.144 6.235 -11.235 1.00 92.44 71 GLU A O 1
ATOM 578 N N . GLU A 1 72 ? 3.154 4.842 -12.675 1.00 92.88 72 GLU A N 1
ATOM 579 C CA . GLU A 1 72 ? 2.167 3.763 -12.566 1.00 92.88 72 GLU A CA 1
ATOM 580 C C . GLU A 1 72 ? 2.037 3.264 -11.122 1.00 92.88 72 GLU A C 1
ATOM 582 O O . GLU A 1 72 ? 0.928 3.113 -10.604 1.00 92.88 72 GLU A O 1
ATOM 587 N N . ILE A 1 73 ? 3.166 3.044 -10.446 1.00 91.44 73 ILE A N 1
ATOM 588 C CA . ILE A 1 73 ? 3.157 2.530 -9.078 1.00 91.44 73 ILE A CA 1
ATOM 589 C C . ILE A 1 73 ? 2.707 3.601 -8.091 1.00 91.44 73 ILE A C 1
ATOM 591 O O . ILE A 1 73 ? 1.919 3.302 -7.188 1.00 91.44 73 ILE A O 1
ATOM 595 N N . LEU A 1 74 ? 3.160 4.844 -8.268 1.00 92.00 74 LEU A N 1
ATOM 596 C CA . LEU A 1 74 ? 2.718 5.969 -7.452 1.00 92.00 74 LEU A CA 1
ATOM 597 C C . LEU A 1 74 ? 1.200 6.143 -7.554 1.00 92.00 74 LEU A C 1
ATOM 599 O O . LEU A 1 74 ? 0.518 6.186 -6.528 1.00 92.00 74 LEU A O 1
ATOM 603 N N . LYS A 1 75 ? 0.666 6.164 -8.779 1.00 94.94 75 LYS A N 1
ATOM 604 C CA . LYS A 1 75 ? -0.772 6.248 -9.034 1.00 94.94 75 LYS A CA 1
ATOM 605 C C . LYS A 1 75 ? -1.520 5.084 -8.389 1.00 94.94 75 LYS A C 1
ATOM 607 O O . LYS A 1 75 ? -2.476 5.316 -7.659 1.00 94.94 75 LYS A O 1
ATOM 612 N N . GLY A 1 76 ? -1.047 3.851 -8.567 1.00 94.88 76 GLY A N 1
ATOM 613 C CA . GLY A 1 76 ? -1.670 2.681 -7.948 1.00 94.88 76 GLY A CA 1
ATOM 614 C C . GLY A 1 76 ? -1.709 2.758 -6.417 1.00 94.88 76 GLY A C 1
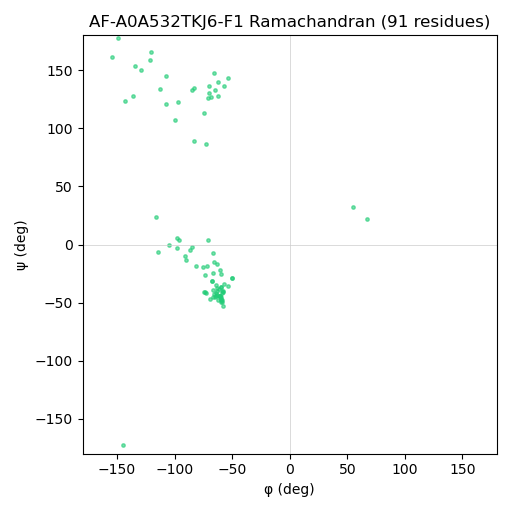ATOM 615 O O . GLY A 1 76 ? -2.724 2.429 -5.804 1.00 94.88 76 GLY A O 1
ATOM 616 N N . CYS A 1 77 ? -0.640 3.247 -5.781 1.00 94.38 77 CYS A N 1
ATOM 617 C CA . CYS A 1 77 ? -0.622 3.470 -4.333 1.00 94.38 77 CYS A CA 1
ATOM 618 C C . CYS A 1 77 ? -1.651 4.525 -3.900 1.00 94.38 77 CYS A C 1
ATOM 620 O O . CYS A 1 77 ? -2.351 4.324 -2.905 1.00 94.38 77 CYS A O 1
ATOM 622 N N . LEU A 1 78 ? -1.755 5.630 -4.644 1.00 96.00 78 LEU A N 1
ATOM 623 C CA . LEU A 1 78 ? -2.721 6.697 -4.375 1.00 96.00 78 LEU A CA 1
ATOM 624 C C . LEU A 1 78 ? -4.165 6.211 -4.538 1.00 96.00 78 LEU A C 1
ATOM 626 O O . LEU A 1 78 ? -4.987 6.464 -3.657 1.00 96.00 78 LEU A O 1
ATOM 630 N N . ASP A 1 79 ? -4.458 5.458 -5.597 1.00 97.69 79 ASP A N 1
ATOM 631 C CA . ASP A 1 79 ? -5.793 4.915 -5.864 1.00 97.69 79 ASP A CA 1
ATOM 632 C C . ASP A 1 79 ? -6.232 3.940 -4.756 1.00 97.69 79 ASP A C 1
ATOM 634 O O . ASP A 1 79 ? -7.379 3.992 -4.293 1.00 97.69 79 ASP A O 1
ATOM 638 N N . ILE A 1 80 ? -5.313 3.096 -4.262 1.00 96.94 80 ILE A N 1
ATOM 639 C CA . ILE A 1 80 ? -5.560 2.212 -3.110 1.00 96.94 80 ILE A CA 1
ATOM 640 C C . ILE A 1 80 ? -5.856 3.031 -1.851 1.00 96.94 80 ILE A C 1
ATOM 642 O O . ILE A 1 80 ? -6.827 2.727 -1.152 1.00 96.94 80 ILE A O 1
ATOM 646 N N . CYS A 1 81 ? -5.050 4.057 -1.551 1.00 96.62 81 CYS A N 1
ATOM 647 C CA . CYS A 1 81 ? -5.271 4.939 -0.401 1.00 96.62 81 CYS A CA 1
ATOM 648 C C . CYS A 1 81 ? -6.648 5.599 -0.469 1.00 96.62 81 CYS A C 1
ATOM 650 O O . CYS A 1 81 ? -7.431 5.484 0.472 1.00 96.62 81 CYS A O 1
ATOM 652 N N . HIS A 1 82 ? -6.960 6.238 -1.595 1.00 97.69 82 HIS A N 1
ATOM 653 C CA . HIS A 1 82 ? -8.219 6.941 -1.801 1.00 97.69 82 HIS A CA 1
ATOM 654 C C . HIS A 1 82 ? -9.421 5.999 -1.658 1.00 97.69 82 HIS A C 1
ATOM 656 O O . HIS A 1 82 ? -10.328 6.261 -0.872 1.00 97.69 82 HIS A O 1
ATOM 662 N N . THR A 1 83 ? -9.397 4.849 -2.338 1.00 97.25 83 THR A N 1
ATOM 663 C CA . THR A 1 83 ? -10.479 3.852 -2.265 1.00 97.25 83 THR A CA 1
ATOM 664 C C . THR A 1 83 ? -10.662 3.310 -0.846 1.00 97.25 83 THR A C 1
ATOM 666 O O . THR A 1 83 ? -11.789 3.120 -0.392 1.00 97.25 83 THR A O 1
ATOM 669 N N . THR A 1 84 ? -9.564 3.099 -0.116 1.00 96.06 84 THR A N 1
ATOM 670 C CA . THR A 1 84 ? -9.603 2.636 1.279 1.00 96.06 84 THR A CA 1
ATOM 671 C C . THR A 1 84 ? -10.221 3.683 2.201 1.00 96.06 84 THR A C 1
ATOM 673 O O . THR A 1 84 ? -11.072 3.328 3.012 1.00 96.06 84 THR A O 1
ATOM 676 N N . ILE A 1 85 ? -9.840 4.958 2.063 1.00 95.56 85 ILE A N 1
ATOM 677 C CA . 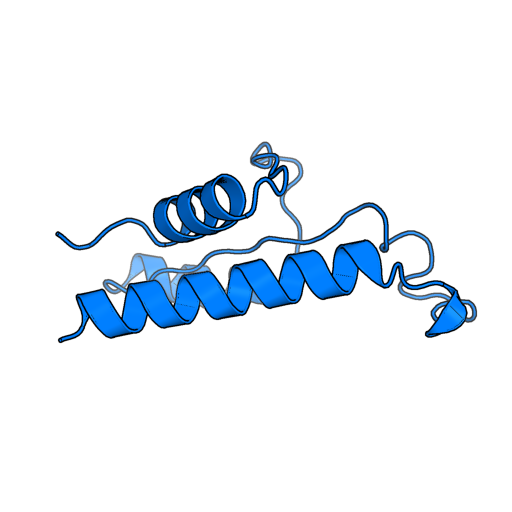ILE A 1 85 ? -10.411 6.066 2.846 1.00 95.56 85 ILE A CA 1
ATOM 678 C C . ILE A 1 85 ? -11.917 6.165 2.596 1.00 95.56 85 ILE A C 1
ATOM 680 O O . ILE A 1 85 ? -12.687 6.148 3.548 1.00 95.56 85 ILE A O 1
ATOM 684 N N . MET A 1 86 ? -12.346 6.136 1.331 1.00 96.25 86 MET A N 1
ATOM 685 C CA . MET A 1 86 ? -13.770 6.177 0.983 1.00 96.25 86 MET A CA 1
ATOM 686 C C . MET A 1 86 ? -14.563 5.021 1.609 1.00 96.25 86 MET A C 1
ATOM 688 O O . MET A 1 86 ? -15.673 5.219 2.099 1.00 96.25 86 MET A O 1
ATOM 692 N N . LYS A 1 87 ? -14.004 3.804 1.627 1.00 94.62 87 LYS A N 1
ATOM 693 C CA . LYS A 1 87 ? -14.643 2.650 2.282 1.00 94.62 87 LYS A CA 1
ATOM 694 C C . LYS A 1 87 ? -14.722 2.805 3.800 1.00 94.62 87 LYS A C 1
ATOM 696 O O . LYS A 1 87 ? -15.723 2.399 4.385 1.00 94.62 87 LYS A O 1
ATOM 701 N N . LEU A 1 88 ? -13.685 3.357 4.430 1.00 92.88 88 LEU A N 1
ATOM 702 C CA . LEU A 1 88 ? -13.675 3.628 5.869 1.00 92.88 88 LEU A CA 1
ATOM 703 C C . LEU A 1 88 ? -14.728 4.674 6.239 1.00 92.88 88 LEU A C 1
ATOM 705 O O . LEU A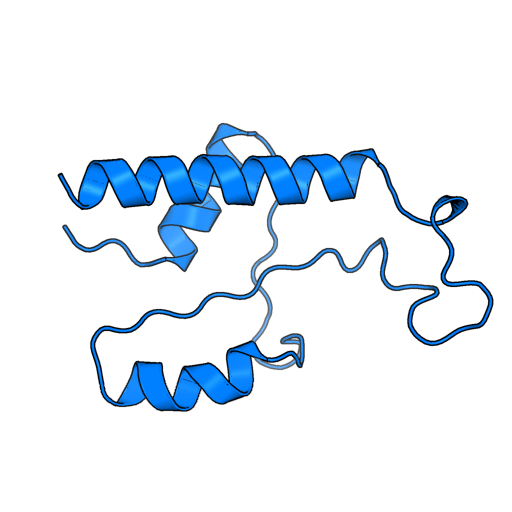 1 88 ? -15.495 4.438 7.168 1.00 92.88 88 LEU A O 1
ATOM 709 N N . ASP A 1 89 ? -14.822 5.763 5.477 1.00 93.19 89 ASP A N 1
ATOM 710 C CA . ASP A 1 89 ? -15.815 6.816 5.706 1.00 93.19 89 ASP A CA 1
ATOM 711 C C . ASP A 1 89 ? -17.246 6.267 5.633 1.00 93.19 89 ASP A C 1
ATOM 713 O O . ASP A 1 89 ? -18.065 6.569 6.497 1.00 93.19 89 ASP A O 1
ATOM 717 N N . ILE A 1 90 ? -17.537 5.389 4.665 1.00 91.25 90 ILE A N 1
ATOM 718 C CA . ILE A 1 90 ? -18.846 4.723 4.549 1.00 91.25 90 ILE A CA 1
ATOM 719 C C . ILE A 1 90 ? -19.141 3.830 5.763 1.00 91.25 90 ILE A C 1
ATOM 721 O O . ILE A 1 90 ? -20.283 3.757 6.198 1.00 91.25 90 ILE A O 1
ATOM 725 N N . GLN A 1 91 ? -18.140 3.142 6.324 1.00 85.19 91 GLN A N 1
ATOM 726 C CA . GLN A 1 91 ? -18.329 2.300 7.516 1.00 85.19 91 GLN A CA 1
ATOM 727 C C . GLN A 1 91 ? -18.544 3.105 8.805 1.00 85.19 91 GLN A C 1
ATOM 729 O O . GLN A 1 91 ? -18.980 2.533 9.806 1.00 85.19 91 GLN A O 1
ATOM 734 N N . MET A 1 92 ? -18.181 4.390 8.805 1.00 76.75 92 MET A N 1
ATOM 735 C CA . MET A 1 92 ? -18.323 5.291 9.950 1.00 76.75 92 MET A CA 1
ATOM 736 C C . MET A 1 92 ? -19.656 6.052 9.968 1.00 76.75 92 MET A C 1
ATOM 738 O O . MET A 1 92 ? -19.953 6.694 10.978 1.00 76.75 92 MET A O 1
ATOM 742 N N . GLN A 1 93 ? -20.430 5.988 8.881 1.00 68.56 93 GLN A N 1
ATOM 743 C CA . GLN A 1 93 ? -21.797 6.512 8.778 1.00 68.56 93 GLN A CA 1
ATOM 744 C C . GLN A 1 93 ? -22.819 5.469 9.241 1.00 68.56 93 GLN A C 1
ATOM 746 O O . GLN A 1 93 ? -23.802 5.888 9.892 1.00 68.56 93 GLN A O 1
#

Radius of gyration: 14.97 Å; Cα contacts (8 Å, |Δi|>4): 48; chains: 1; bounding box: 44×25×37 Å

Solvent-accessible surface area (backbone atoms only — not comparable to full-atom values): 6026 Å² total; per-residue (Å²): 131,91,72,55,67,64,54,48,44,49,51,30,23,56,76,70,72,46,92,80,81,84,70,56,85,92,70,55,84,90,58,70,59,66,65,52,50,63,50,37,76,77,48,93,51,80,87,72,87,86,81,74,75,85,62,47,84,35,66,97,46,98,66,59,46,78,92,66,52,54,65,70,60,53,49,50,52,50,52,32,51,52,48,29,51,56,53,51,56,61,74,73,107

Secondary structure (DSSP, 8-state):
----HHHHHHHHHHHTT----PPPGGG---STHHHHHHHHTTSS--------STT-TTTTSTT--GGGS-HHHHHHHHHHHHHHHHHHHHHH-